Protein AF-A0A381RJI5-F1 (afdb_monomer_lite)

Secondary structure (DSSP, 8-state):
-HHHHHHH--EEEEEEETTEEEEEEEEEEEEEEETTEEEEEEEEEEEETTEEEEEEEEEEEEEEEETTTTEEEEEESS-EEEEEETTEEEEEEE-HHHH---EEEE-PPPS-SEEEEE-SSSEEEEEEEE-PPEEEEETTEEEEE--EEE-

Organism: NCBI:txid408172

pLDDT: mean 86.91, std 8.22, range [63.62, 98.0]

Sequence (151 aa):
MNDYLTLVGDFKDVSEYDDLQIIWMLENPRVKFENGEALFLVHANFTHGQLNIRKDIKLKIDIQFNSRKNTVQLIITDPVIKMERNGEILEELDISDIYQSDFVFSGPMLINDSFTIKTAEGKEKFDVTTQDPIITIESGVIEIAIDLLYE

Foldseek 3Di:
DQVVCVVLAKDWDWDADPNWIKIWIWHDWGWWFADFWIWTWIWIWIDTHPDIDIDIDIFTWDWDADQVQQKIFIAGPPQKDFDDDPRDTPDIDRCCVRPVDRRIDHHDDDPDQWDWDQDPVGIDIWGKDWDDWDWTTHGPDIDTHIDIDTD

Structure (mmCIF, N/CA/C/O backbone):
data_AF-A0A381RJI5-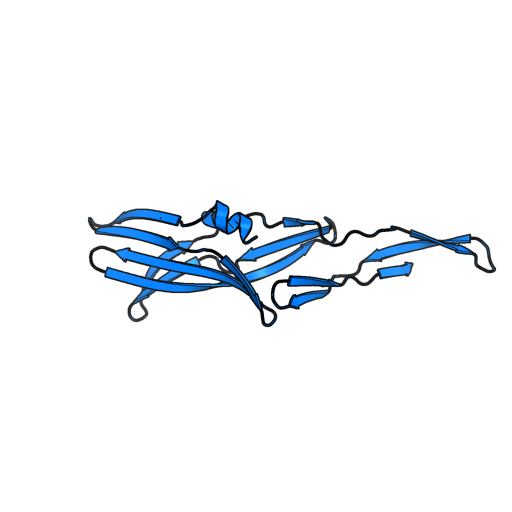F1
#
_entry.id   AF-A0A381RJI5-F1
#
loop_
_atom_site.group_PDB
_atom_site.id
_atom_site.type_symbol
_atom_site.label_atom_id
_atom_site.label_alt_id
_atom_site.label_comp_id
_atom_site.label_asym_id
_atom_site.label_entity_id
_atom_site.label_seq_id
_atom_site.pdbx_PDB_ins_code
_atom_site.Cartn_x
_atom_site.Cartn_y
_atom_site.Cartn_z
_atom_site.occupancy
_atom_site.B_iso_or_equiv
_atom_site.auth_seq_id
_atom_site.auth_comp_id
_atom_site.auth_asym_id
_atom_site.auth_atom_id
_atom_site.pdbx_PDB_model_num
ATOM 1 N N . MET A 1 1 ? -3.714 8.796 3.926 1.00 76.94 1 MET A N 1
ATOM 2 C CA . MET A 1 1 ? -2.720 8.067 3.101 1.00 76.94 1 MET A CA 1
ATOM 3 C C . MET A 1 1 ? -2.529 8.724 1.738 1.00 76.94 1 MET A C 1
ATOM 5 O O . MET A 1 1 ? -1.414 9.133 1.459 1.00 76.94 1 MET A O 1
ATOM 9 N N . ASN A 1 2 ? -3.579 8.905 0.924 1.00 83.31 2 ASN A N 1
ATOM 10 C CA . ASN A 1 2 ? -3.446 9.594 -0.373 1.00 83.31 2 ASN A CA 1
ATOM 11 C C . ASN A 1 2 ? -2.910 11.029 -0.264 1.00 83.31 2 ASN A C 1
ATOM 13 O O . ASN A 1 2 ? -2.097 11.419 -1.092 1.00 83.31 2 ASN A O 1
ATOM 17 N N . ASP A 1 3 ? -3.258 11.772 0.789 1.00 83.81 3 ASP A N 1
ATOM 18 C CA . ASP A 1 3 ? -2.676 13.104 1.021 1.00 83.81 3 ASP A CA 1
ATOM 19 C C . ASP A 1 3 ? -1.160 13.047 1.261 1.00 83.81 3 ASP A C 1
ATOM 21 O O . ASP A 1 3 ? -0.416 13.880 0.755 1.00 83.81 3 ASP A O 1
ATOM 25 N N . TYR A 1 4 ? -0.687 12.024 1.983 1.00 83.19 4 TYR A N 1
ATOM 26 C CA . TYR A 1 4 ? 0.744 11.790 2.177 1.00 83.19 4 TYR A CA 1
ATOM 27 C C . TYR A 1 4 ? 1.426 11.409 0.859 1.00 83.19 4 TYR A C 1
ATOM 29 O O . TYR A 1 4 ? 2.459 11.975 0.530 1.00 83.19 4 TYR A O 1
ATOM 37 N N . LEU A 1 5 ? 0.838 10.504 0.071 1.00 85.75 5 LEU A N 1
ATOM 38 C CA . LEU A 1 5 ? 1.399 10.130 -1.233 1.00 85.75 5 LEU A CA 1
ATOM 39 C C . LEU A 1 5 ? 1.400 11.301 -2.221 1.00 85.75 5 LEU A C 1
ATOM 41 O O . LEU A 1 5 ? 2.326 11.419 -3.011 1.00 85.75 5 LEU A O 1
ATOM 45 N N . THR A 1 6 ? 0.422 12.203 -2.131 1.00 88.50 6 THR A N 1
ATOM 46 C CA . THR A 1 6 ? 0.404 13.457 -2.900 1.00 88.50 6 THR A CA 1
ATOM 47 C C . THR A 1 6 ? 1.535 14.395 -2.469 1.00 88.50 6 THR A C 1
ATOM 49 O O . THR A 1 6 ? 2.083 15.109 -3.303 1.00 88.50 6 THR A O 1
ATOM 52 N N . LEU A 1 7 ? 1.896 14.395 -1.180 1.00 86.75 7 LEU A N 1
ATOM 53 C CA . LEU A 1 7 ? 3.011 15.182 -0.646 1.00 86.75 7 LEU A CA 1
ATOM 54 C C . LEU A 1 7 ? 4.377 14.609 -1.045 1.00 86.75 7 LEU A C 1
ATOM 56 O O . LEU A 1 7 ? 5.253 15.382 -1.423 1.00 86.75 7 LEU A O 1
ATOM 60 N N . VAL A 1 8 ? 4.563 13.287 -0.946 1.00 88.31 8 VAL A N 1
ATOM 61 C CA . VAL A 1 8 ? 5.783 12.611 -1.427 1.00 88.31 8 VAL A CA 1
ATOM 62 C C . VAL A 1 8 ? 5.907 12.787 -2.938 1.00 88.31 8 VAL A C 1
ATOM 64 O O . VAL A 1 8 ? 6.968 13.152 -3.433 1.00 88.31 8 VAL A O 1
ATOM 67 N N . GLY A 1 9 ? 4.795 12.594 -3.646 1.00 91.44 9 GLY A N 1
ATOM 68 C CA . GLY A 1 9 ? 4.674 12.834 -5.072 1.00 91.44 9 GLY A CA 1
ATOM 69 C C . GLY A 1 9 ? 5.478 11.858 -5.924 1.00 91.44 9 GLY A C 1
ATOM 70 O O . GLY A 1 9 ? 5.793 10.729 -5.532 1.00 91.44 9 GLY A O 1
ATOM 71 N N . ASP A 1 10 ? 5.765 12.312 -7.137 1.00 96.00 10 ASP A N 1
ATOM 72 C CA . ASP A 1 10 ? 6.502 11.540 -8.123 1.00 96.00 10 ASP A CA 1
ATOM 73 C C . ASP A 1 10 ? 7.965 11.367 -7.698 1.00 96.00 10 ASP A C 1
ATOM 75 O O . ASP A 1 10 ? 8.597 12.279 -7.160 1.00 96.00 10 ASP A O 1
ATOM 79 N N . PHE A 1 11 ? 8.519 10.195 -7.988 1.00 96.19 11 PHE A N 1
ATOM 80 C CA . PHE A 1 11 ? 9.913 9.872 -7.717 1.00 96.19 11 PHE A CA 1
ATOM 81 C C . PHE A 1 11 ? 10.692 9.764 -9.023 1.00 96.19 11 PHE A C 1
ATOM 83 O O . PHE A 1 11 ? 10.213 9.194 -10.005 1.00 96.19 11 PHE A O 1
ATOM 90 N N . LYS A 1 12 ? 11.919 10.286 -9.025 1.00 96.12 12 LYS A N 1
ATOM 91 C CA . LYS A 1 12 ? 12.854 10.124 -10.132 1.00 96.12 12 LYS A CA 1
ATOM 92 C C . LYS A 1 12 ? 14.240 9.815 -9.599 1.00 96.12 12 LYS A C 1
ATOM 94 O O . LYS A 1 12 ? 14.776 10.593 -8.814 1.00 96.12 12 LYS A O 1
ATOM 99 N N . ASP A 1 13 ? 14.825 8.750 -10.122 1.00 94.81 13 ASP A N 1
ATOM 100 C CA . ASP A 1 13 ? 16.224 8.410 -9.908 1.00 94.81 13 ASP A CA 1
ATOM 101 C C . ASP A 1 13 ? 16.944 8.277 -11.247 1.00 94.81 13 ASP A C 1
ATOM 103 O O . ASP A 1 13 ? 16.364 7.843 -12.249 1.00 94.81 13 ASP A O 1
ATOM 107 N N . VAL A 1 14 ? 18.194 8.724 -11.273 1.00 93.62 14 VAL A N 1
ATOM 108 C CA . VAL A 1 14 ? 19.046 8.704 -12.459 1.00 93.62 14 VAL A CA 1
ATOM 109 C C . VAL A 1 14 ? 20.405 8.181 -12.040 1.00 93.62 14 VAL A C 1
ATOM 111 O O . VAL A 1 14 ? 21.108 8.816 -11.255 1.00 93.62 14 VAL A O 1
ATOM 114 N N . SER A 1 15 ? 20.788 7.056 -12.622 1.00 92.19 15 SER A N 1
ATOM 115 C CA . SER A 1 15 ? 22.082 6.423 -12.417 1.00 92.19 15 SER A CA 1
ATOM 116 C C . SER A 1 15 ? 22.734 6.098 -13.760 1.00 92.19 15 SER A C 1
ATOM 118 O O . SER A 1 15 ? 22.125 6.223 -14.827 1.00 92.19 15 SER A O 1
ATOM 120 N N . GLU A 1 16 ? 24.011 5.737 -13.723 1.00 88.44 16 GLU A N 1
ATOM 121 C CA . GLU A 1 16 ? 24.779 5.342 -14.901 1.00 88.44 16 GLU A CA 1
ATOM 122 C C . GLU A 1 16 ? 25.431 3.986 -14.634 1.00 88.44 16 GLU A C 1
ATOM 124 O O . GLU A 1 16 ? 26.051 3.780 -13.588 1.00 88.44 16 GLU A O 1
ATOM 129 N N . TYR A 1 17 ? 25.284 3.063 -15.581 1.00 83.12 17 TYR A N 1
ATOM 130 C CA . TYR A 1 17 ? 25.898 1.742 -15.547 1.00 83.12 17 TYR A CA 1
ATOM 131 C C . TYR A 1 17 ? 26.389 1.378 -16.948 1.00 83.12 17 TYR A C 1
ATOM 133 O O . TYR A 1 17 ? 25.632 1.486 -17.908 1.00 83.12 17 TYR A O 1
ATOM 141 N N . ASP A 1 18 ? 27.651 0.959 -17.064 1.00 82.56 18 ASP A N 1
ATOM 142 C CA . ASP A 1 18 ? 28.283 0.574 -18.340 1.00 82.56 18 ASP A CA 1
ATOM 143 C C . ASP A 1 18 ? 28.107 1.632 -19.455 1.00 82.56 18 ASP A C 1
ATOM 145 O O . ASP A 1 18 ? 27.683 1.335 -20.570 1.00 82.56 18 ASP A O 1
ATOM 149 N N . ASP A 1 19 ? 28.359 2.905 -19.116 1.00 85.12 19 ASP A N 1
ATOM 150 C CA . ASP A 1 19 ? 28.163 4.090 -19.973 1.00 85.12 19 ASP A CA 1
ATOM 151 C C . ASP A 1 19 ? 26.718 4.301 -20.488 1.00 85.12 19 ASP A C 1
ATOM 153 O O . ASP A 1 19 ? 26.463 5.148 -21.351 1.00 85.12 19 ASP A O 1
ATOM 157 N N . LEU A 1 20 ? 25.745 3.567 -19.942 1.00 87.94 20 LEU A N 1
ATOM 158 C CA . LEU A 1 20 ? 24.324 3.725 -20.221 1.00 87.94 20 LEU A CA 1
ATOM 159 C C . LEU A 1 20 ? 23.618 4.393 -19.045 1.00 87.94 20 LEU A C 1
ATOM 161 O O . LEU A 1 20 ? 23.751 4.003 -17.886 1.00 87.94 20 LEU A O 1
ATOM 165 N N . GLN A 1 21 ? 22.801 5.395 -19.362 1.00 90.50 21 GLN A N 1
ATOM 166 C CA . GLN A 1 21 ? 21.938 6.025 -18.376 1.00 90.50 21 GLN A CA 1
ATOM 167 C C . GLN A 1 21 ? 20.764 5.101 -18.042 1.00 90.50 21 GLN A C 1
ATOM 169 O O . GLN A 1 21 ? 20.053 4.632 -18.941 1.00 90.50 21 GLN A O 1
ATOM 174 N N . ILE A 1 22 ? 20.553 4.892 -16.746 1.00 93.06 22 ILE A N 1
ATOM 175 C CA . ILE A 1 22 ? 19.387 4.238 -16.170 1.00 93.06 22 ILE A CA 1
ATOM 176 C C . ILE A 1 22 ? 18.528 5.319 -15.511 1.00 93.06 22 ILE A C 1
ATOM 178 O O . ILE A 1 22 ? 19.008 6.120 -14.713 1.00 93.06 22 ILE A O 1
ATOM 182 N N . ILE A 1 23 ? 17.250 5.375 -15.875 1.00 95.81 23 ILE A N 1
ATOM 183 C CA . ILE A 1 23 ? 16.290 6.326 -15.314 1.00 95.81 23 ILE A CA 1
ATOM 184 C C . ILE A 1 23 ? 15.087 5.558 -14.799 1.00 95.81 23 ILE A C 1
ATOM 186 O O . ILE A 1 23 ? 14.394 4.894 -15.576 1.00 95.81 23 ILE A O 1
ATOM 190 N N . TRP A 1 24 ? 14.793 5.746 -13.520 1.00 96.81 24 TRP A N 1
ATOM 191 C CA . TRP A 1 24 ? 13.524 5.377 -12.917 1.00 96.81 24 TRP A CA 1
ATOM 192 C C . TRP A 1 24 ? 12.648 6.612 -12.768 1.00 96.81 24 TRP A C 1
ATOM 194 O O . TRP A 1 24 ? 13.095 7.656 -12.299 1.00 96.81 24 TRP A O 1
ATOM 204 N N . MET A 1 25 ? 11.386 6.489 -13.159 1.00 97.31 25 MET A N 1
ATOM 205 C CA . MET A 1 25 ? 10.347 7.463 -12.854 1.00 97.31 25 MET A CA 1
ATOM 206 C C . MET A 1 25 ? 9.119 6.730 -12.333 1.00 97.31 25 MET A C 1
ATOM 208 O O . MET A 1 25 ? 8.598 5.844 -13.009 1.00 97.31 25 MET A O 1
ATOM 212 N N . LEU A 1 26 ? 8.658 7.111 -11.148 1.00 97.88 26 LEU A N 1
ATOM 213 C CA . LEU A 1 26 ? 7.418 6.634 -10.554 1.00 97.88 26 LEU A CA 1
ATOM 214 C C . LEU A 1 26 ? 6.453 7.813 -10.474 1.00 97.88 26 LEU A C 1
ATOM 216 O O . LEU A 1 26 ? 6.762 8.819 -9.843 1.00 97.88 26 LEU A O 1
ATOM 220 N N . GLU A 1 27 ? 5.310 7.695 -11.137 1.00 97.38 27 GLU A N 1
ATOM 221 C CA . GLU A 1 27 ? 4.356 8.787 -11.315 1.00 97.38 27 GLU A CA 1
ATOM 222 C C . GLU A 1 27 ? 2.988 8.431 -10.729 1.00 97.38 27 GLU A C 1
ATOM 224 O O . GLU A 1 27 ? 2.504 7.298 -10.855 1.00 97.38 27 GLU A O 1
ATOM 229 N N . ASN A 1 28 ? 2.328 9.433 -10.144 1.00 96.19 28 ASN A N 1
ATOM 230 C CA . ASN A 1 28 ? 0.974 9.342 -9.594 1.00 96.19 28 ASN A CA 1
ATOM 231 C C . ASN A 1 28 ? 0.793 8.183 -8.579 1.00 96.19 28 ASN A C 1
ATOM 233 O O . ASN A 1 28 ? -0.110 7.343 -8.757 1.00 96.19 28 ASN A O 1
ATOM 237 N N . PRO A 1 29 ? 1.642 8.109 -7.529 1.00 95.69 29 PRO A N 1
ATOM 238 C CA . PRO A 1 29 ? 1.486 7.127 -6.464 1.00 95.69 29 PRO A CA 1
ATOM 239 C C . PRO A 1 29 ? 0.180 7.379 -5.708 1.00 95.69 29 PRO A C 1
ATOM 241 O O . PRO A 1 29 ? -0.114 8.491 -5.269 1.00 95.69 29 PRO A O 1
ATOM 244 N N . ARG A 1 30 ? -0.629 6.335 -5.543 1.00 94.38 30 ARG A N 1
ATOM 245 C CA . ARG A 1 30 ? -1.937 6.431 -4.888 1.00 94.38 30 ARG A CA 1
ATOM 246 C C . ARG A 1 30 ? -2.364 5.107 -4.283 1.00 94.38 30 ARG A C 1
ATOM 248 O O . ARG A 1 30 ? -1.895 4.042 -4.667 1.00 94.38 30 ARG A O 1
ATOM 255 N N . VAL A 1 31 ? -3.326 5.179 -3.378 1.00 91.69 31 VAL A N 1
ATOM 256 C CA . VAL A 1 31 ? -3.944 4.034 -2.718 1.00 91.69 31 VAL A CA 1
ATOM 257 C C . VAL A 1 31 ? -5.411 3.940 -3.080 1.00 91.69 31 VAL A C 1
ATOM 259 O O . VAL A 1 31 ? -6.127 4.947 -3.124 1.00 91.69 31 VAL A O 1
ATOM 262 N N . LYS A 1 32 ? -5.858 2.706 -3.308 1.00 92.25 32 LYS A N 1
ATOM 263 C CA . LYS A 1 32 ? -7.258 2.362 -3.530 1.00 92.25 32 LYS A CA 1
ATOM 264 C C . LYS A 1 32 ? -7.687 1.261 -2.561 1.00 92.25 32 LYS A C 1
ATOM 266 O O . LYS A 1 32 ? -6.988 0.264 -2.419 1.00 92.25 32 LYS A O 1
ATOM 271 N N . PHE A 1 33 ? -8.850 1.446 -1.948 1.00 88.81 33 PHE A N 1
ATOM 272 C CA . PHE A 1 33 ? -9.542 0.440 -1.143 1.00 88.81 33 PHE A CA 1
ATOM 273 C C . PHE A 1 33 ? -10.772 -0.004 -1.926 1.00 88.81 33 PHE A C 1
ATOM 275 O O . PHE A 1 33 ? -11.666 0.810 -2.164 1.00 88.81 33 PHE A O 1
ATOM 282 N N . GLU A 1 34 ? -10.783 -1.235 -2.426 1.00 85.62 34 GLU A N 1
ATOM 283 C CA . GLU A 1 34 ? -11.886 -1.743 -3.243 1.00 85.62 34 GLU A CA 1
ATOM 284 C C . GLU A 1 34 ? -11.883 -3.273 -3.256 1.00 85.62 34 GLU A C 1
ATOM 286 O O . GLU A 1 34 ? -10.825 -3.897 -3.250 1.00 85.62 34 GLU A O 1
ATOM 291 N N . ASN A 1 35 ? -13.070 -3.881 -3.331 1.00 84.31 35 ASN A N 1
ATOM 292 C CA . ASN A 1 35 ? -13.245 -5.332 -3.466 1.00 84.31 35 ASN A CA 1
ATOM 293 C C . ASN A 1 35 ? -12.558 -6.155 -2.358 1.00 84.31 35 ASN A C 1
ATOM 295 O O . ASN A 1 35 ? -12.035 -7.233 -2.633 1.00 84.31 35 ASN A O 1
ATOM 299 N N . GLY A 1 36 ? -12.534 -5.655 -1.118 1.00 85.56 36 GLY A N 1
ATOM 300 C CA . GLY A 1 36 ? -11.869 -6.346 -0.011 1.00 85.56 36 GLY A CA 1
ATOM 301 C C . GLY A 1 36 ? -10.339 -6.257 -0.032 1.00 85.56 36 GLY A C 1
ATOM 302 O O . GLY A 1 36 ? -9.697 -6.936 0.762 1.00 85.56 36 GLY A O 1
ATOM 303 N N . GLU A 1 37 ? -9.744 -5.443 -0.912 1.00 89.31 37 GLU A N 1
ATOM 304 C CA . GLU A 1 37 ? -8.294 -5.252 -1.006 1.00 89.31 37 GLU A CA 1
ATOM 305 C C . GLU A 1 37 ? -7.901 -3.783 -0.787 1.00 89.31 37 GLU A C 1
ATOM 307 O O . GLU A 1 37 ? -8.551 -2.858 -1.286 1.00 89.31 37 GLU A O 1
ATOM 312 N N . ALA A 1 38 ? -6.784 -3.570 -0.090 1.00 91.50 38 ALA A N 1
ATOM 313 C CA . ALA A 1 38 ? -6.060 -2.305 -0.076 1.00 91.50 38 ALA A CA 1
ATOM 314 C C . ALA A 1 38 ? -4.887 -2.411 -1.052 1.00 91.50 38 ALA A C 1
ATOM 316 O O . ALA A 1 38 ? -4.123 -3.376 -1.014 1.00 91.50 38 ALA A O 1
ATOM 317 N N . LEU A 1 39 ? -4.764 -1.443 -1.957 1.00 94.12 39 LEU A N 1
ATOM 318 C CA . LEU A 1 39 ? -3.843 -1.513 -3.085 1.00 94.12 39 LEU A CA 1
ATOM 319 C C . LEU A 1 39 ? -3.039 -0.229 -3.213 1.00 94.12 39 LEU A C 1
ATOM 321 O O . LEU A 1 39 ? -3.621 0.854 -3.285 1.00 94.12 39 LEU A O 1
ATOM 325 N N . PHE A 1 40 ? -1.722 -0.364 -3.322 1.00 94.75 40 PHE A N 1
ATOM 326 C CA . PHE A 1 40 ? -0.832 0.696 -3.773 1.00 94.75 40 PHE A CA 1
ATOM 327 C C . PHE A 1 40 ? -0.714 0.645 -5.298 1.00 94.75 40 PHE A C 1
ATOM 329 O O . PHE A 1 40 ? -0.517 -0.423 -5.882 1.00 94.75 40 PHE A O 1
ATOM 336 N N . LEU A 1 41 ? -0.857 1.799 -5.943 1.00 96.38 41 LEU A N 1
ATOM 337 C CA . LEU A 1 41 ? -0.859 1.962 -7.390 1.00 96.38 41 LEU A CA 1
ATOM 338 C C . LEU A 1 41 ? 0.134 3.053 -7.784 1.00 96.38 41 LEU A C 1
ATOM 340 O O . LEU A 1 41 ? 0.082 4.150 -7.232 1.00 96.38 41 LEU A O 1
ATOM 344 N N . VAL A 1 42 ? 0.981 2.783 -8.775 1.00 97.38 42 VAL A N 1
ATOM 345 C CA . VAL A 1 42 ? 1.920 3.770 -9.326 1.00 97.38 42 VAL A CA 1
ATOM 346 C C . VAL A 1 42 ? 2.227 3.458 -10.790 1.00 97.38 42 VAL A C 1
ATOM 348 O O . VAL A 1 42 ? 2.204 2.294 -11.196 1.00 97.38 42 VAL A O 1
ATOM 351 N N . HIS A 1 43 ? 2.494 4.480 -11.599 1.00 98.00 43 HIS A N 1
ATOM 352 C CA . HIS A 1 43 ? 2.965 4.302 -12.972 1.00 98.00 43 HIS A CA 1
ATOM 353 C C . HIS A 1 43 ? 4.489 4.302 -12.970 1.00 98.00 43 HIS A C 1
ATOM 355 O O . HIS A 1 43 ? 5.102 5.289 -12.580 1.00 98.00 43 HIS A O 1
ATOM 361 N N . ALA A 1 44 ? 5.106 3.201 -13.385 1.00 97.50 44 ALA A N 1
ATOM 362 C CA . ALA A 1 44 ? 6.554 3.077 -13.424 1.00 97.50 44 ALA A CA 1
ATOM 363 C C . ALA A 1 44 ? 7.056 3.177 -14.867 1.00 97.50 44 ALA A C 1
ATOM 365 O O . ALA A 1 44 ? 6.663 2.385 -15.728 1.00 97.50 44 ALA A O 1
ATOM 366 N N . ASN A 1 45 ? 7.955 4.123 -15.120 1.00 96.94 45 ASN A N 1
ATOM 367 C CA . ASN A 1 45 ? 8.713 4.226 -16.357 1.00 96.94 45 ASN A CA 1
ATOM 368 C C . ASN A 1 45 ? 10.184 3.940 -16.066 1.00 96.94 45 ASN A C 1
ATOM 370 O O . ASN A 1 45 ? 10.796 4.565 -15.201 1.00 96.94 45 ASN A O 1
ATOM 374 N N . PHE A 1 46 ? 10.754 3.023 -16.832 1.00 96.19 46 PHE A N 1
ATOM 375 C CA . PHE A 1 46 ? 12.149 2.633 -16.751 1.00 96.19 46 PHE A CA 1
ATOM 376 C C . PHE A 1 46 ? 12.820 2.879 -18.094 1.00 96.19 46 PHE A C 1
ATOM 378 O O . PHE A 1 46 ? 12.326 2.432 -19.132 1.00 96.19 46 PHE A O 1
ATOM 385 N N . THR A 1 47 ? 13.934 3.603 -18.082 1.00 94.94 47 THR A N 1
ATOM 386 C CA . THR A 1 47 ? 14.776 3.814 -19.262 1.00 94.94 47 THR A CA 1
ATOM 387 C C . THR A 1 47 ? 16.159 3.248 -18.998 1.00 94.94 47 THR A C 1
ATOM 389 O O . THR A 1 47 ? 16.736 3.545 -17.963 1.00 94.94 47 THR A O 1
ATOM 392 N N . HIS A 1 48 ? 16.694 2.473 -19.937 1.00 91.94 48 HIS A N 1
ATOM 393 C CA . HIS A 1 48 ? 18.067 1.973 -19.904 1.00 91.94 48 HIS A CA 1
ATOM 394 C C . HIS A 1 48 ? 18.670 2.110 -21.307 1.00 91.94 48 HIS A C 1
ATOM 396 O O . HIS A 1 48 ? 18.328 1.365 -22.230 1.00 91.94 48 HIS A O 1
ATOM 402 N N . GLY A 1 49 ? 19.508 3.129 -21.509 1.00 88.62 49 GLY A N 1
ATOM 403 C CA . GLY A 1 49 ? 19.986 3.496 -22.844 1.00 88.62 49 GLY A CA 1
ATOM 404 C C . GLY A 1 49 ? 18.827 3.840 -23.793 1.00 88.62 49 GLY A C 1
ATOM 405 O O . GLY A 1 49 ? 18.101 4.805 -23.577 1.00 88.62 49 GLY A O 1
ATOM 406 N N . GLN A 1 50 ? 18.639 3.048 -24.856 1.00 88.56 50 GLN A N 1
ATOM 407 C CA . GLN A 1 50 ? 17.524 3.216 -25.810 1.00 88.56 50 GLN A CA 1
ATOM 408 C C . GLN A 1 50 ? 16.253 2.444 -25.419 1.00 88.56 50 GLN A C 1
ATOM 410 O O . GLN A 1 50 ? 15.212 2.590 -26.063 1.00 88.56 50 GLN A O 1
ATOM 415 N N . LEU A 1 51 ? 16.327 1.589 -24.398 1.00 91.25 51 LEU A N 1
ATOM 416 C CA . LEU A 1 51 ? 15.184 0.829 -23.917 1.00 91.25 51 LEU A CA 1
ATOM 417 C C . LEU A 1 51 ? 14.289 1.719 -23.059 1.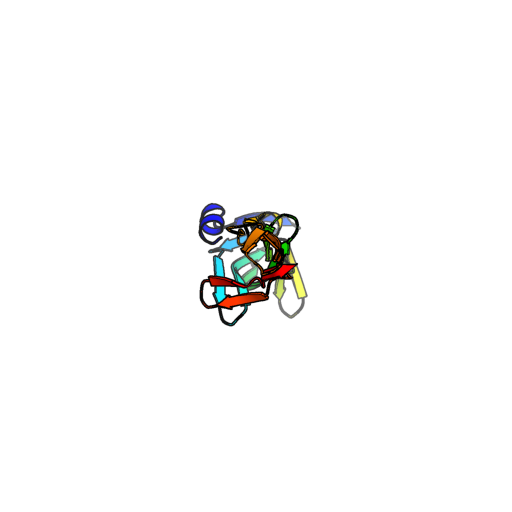00 91.25 51 LEU A C 1
ATOM 419 O O . LEU A 1 51 ? 14.778 2.355 -22.135 1.00 91.25 51 LEU A O 1
ATOM 423 N N . ASN A 1 52 ? 12.982 1.705 -23.319 1.00 94.06 52 ASN A N 1
ATOM 424 C CA . ASN A 1 52 ? 11.973 2.308 -22.453 1.00 94.06 52 ASN A CA 1
ATOM 425 C C . ASN A 1 52 ? 10.869 1.284 -22.167 1.00 94.06 52 ASN A C 1
ATOM 427 O O . ASN A 1 52 ? 10.313 0.695 -23.098 1.00 94.06 52 ASN A O 1
ATOM 431 N N . ILE A 1 53 ? 10.572 1.064 -20.890 1.00 94.75 53 ILE A N 1
ATOM 432 C CA . ILE A 1 53 ? 9.509 0.181 -20.411 1.00 94.75 53 ILE A CA 1
ATOM 433 C C . ILE A 1 53 ? 8.574 1.012 -19.543 1.00 94.75 53 ILE A C 1
ATOM 435 O O . ILE A 1 53 ? 9.023 1.757 -18.676 1.00 94.75 53 ILE A O 1
ATOM 439 N N . ARG A 1 54 ? 7.269 0.866 -19.771 1.00 96.19 54 ARG A N 1
ATOM 440 C CA . ARG A 1 54 ? 6.224 1.496 -18.961 1.00 96.19 54 ARG A CA 1
ATOM 441 C C . ARG A 1 54 ? 5.320 0.417 -18.400 1.00 96.19 54 ARG A C 1
ATOM 443 O O . ARG A 1 54 ? 4.893 -0.462 -19.151 1.00 96.19 54 ARG A O 1
ATOM 450 N N . LYS A 1 55 ? 5.042 0.474 -17.103 1.00 95.75 55 LYS A N 1
ATOM 451 C CA . LYS A 1 55 ? 4.251 -0.538 -16.402 1.00 95.75 55 LYS A CA 1
ATOM 452 C C . LYS A 1 55 ? 3.374 0.121 -15.346 1.00 95.75 55 LYS A C 1
ATOM 454 O O . LYS A 1 55 ? 3.851 0.914 -14.539 1.00 95.75 55 LYS A O 1
ATOM 459 N N . ASP A 1 56 ? 2.103 -0.257 -15.332 1.00 97.25 56 ASP A N 1
ATOM 460 C CA . ASP A 1 56 ? 1.212 0.053 -14.220 1.00 97.25 56 ASP A CA 1
ATOM 461 C C . ASP A 1 56 ? 1.474 -0.957 -13.107 1.00 97.25 56 ASP A C 1
ATOM 463 O O . ASP A 1 56 ? 1.316 -2.167 -13.291 1.00 97.25 56 ASP A O 1
ATOM 467 N N . ILE A 1 57 ? 1.906 -0.460 -11.954 1.00 96.69 57 ILE A N 1
ATOM 468 C CA . ILE A 1 57 ? 2.239 -1.282 -10.800 1.00 96.69 57 ILE A CA 1
ATOM 469 C C . ILE A 1 57 ? 1.052 -1.300 -9.845 1.00 96.69 57 ILE A C 1
ATOM 471 O O . ILE A 1 57 ? 0.491 -0.257 -9.507 1.00 96.69 57 ILE A O 1
ATOM 475 N N . LYS A 1 58 ? 0.691 -2.507 -9.405 1.00 96.25 58 LYS A N 1
ATOM 476 C CA . LYS A 1 58 ? -0.309 -2.769 -8.370 1.00 96.25 58 LYS A CA 1
ATOM 477 C C . LYS A 1 58 ? 0.327 -3.666 -7.314 1.00 96.25 58 LYS A C 1
ATOM 479 O O . LYS A 1 58 ? 0.629 -4.820 -7.606 1.00 96.25 58 LYS A O 1
ATOM 484 N N . LEU A 1 59 ? 0.491 -3.141 -6.104 1.00 95.44 59 LEU A N 1
ATOM 485 C CA . LEU A 1 59 ? 0.986 -3.881 -4.943 1.00 95.44 59 LEU A CA 1
ATOM 486 C C . LEU A 1 59 ? -0.105 -3.962 -3.879 1.00 95.44 59 LEU A C 1
ATOM 488 O O . LEU A 1 59 ? -0.956 -3.073 -3.780 1.00 95.44 59 LEU A O 1
ATOM 492 N N . LYS A 1 60 ? -0.107 -5.048 -3.106 1.00 94.81 60 LYS A N 1
ATOM 493 C CA . LYS A 1 60 ? -1.043 -5.211 -1.991 1.00 94.81 60 LYS A CA 1
ATOM 494 C C . LYS A 1 60 ? -0.586 -4.385 -0.799 1.00 94.81 60 LYS A C 1
ATOM 496 O O . LYS A 1 60 ? 0.603 -4.141 -0.631 1.00 94.81 60 LYS A O 1
ATOM 501 N N . ILE A 1 61 ? -1.548 -3.951 0.001 1.00 92.81 61 ILE A N 1
ATOM 502 C CA . ILE A 1 61 ? -1.309 -3.349 1.303 1.00 92.81 61 ILE A CA 1
ATOM 503 C C . ILE A 1 61 ? -1.937 -4.263 2.350 1.00 92.81 61 ILE A C 1
ATOM 505 O O . ILE A 1 61 ? -3.151 -4.474 2.342 1.00 92.81 61 ILE A O 1
ATOM 509 N N . ASP A 1 62 ? -1.116 -4.762 3.261 1.00 91.56 62 ASP A N 1
ATOM 510 C CA . ASP A 1 62 ? -1.555 -5.456 4.459 1.00 91.56 62 ASP A CA 1
ATOM 511 C C . ASP A 1 62 ? -1.916 -4.450 5.552 1.00 91.56 62 ASP A C 1
ATOM 513 O O . ASP A 1 62 ? -1.228 -3.450 5.774 1.00 91.56 62 ASP A O 1
ATOM 517 N N . ILE A 1 63 ? -3.011 -4.732 6.256 1.00 88.00 63 ILE A N 1
ATOM 518 C CA . ILE A 1 63 ? -3.491 -3.929 7.379 1.00 88.00 63 ILE A CA 1
ATOM 519 C C . ILE A 1 63 ? -3.245 -4.730 8.651 1.00 88.00 63 ILE A C 1
ATOM 521 O O . ILE A 1 63 ? -3.814 -5.802 8.842 1.00 88.00 63 ILE A O 1
ATOM 525 N N . GLN A 1 64 ? -2.397 -4.206 9.526 1.00 87.56 64 GLN A N 1
ATOM 526 C CA . GLN A 1 64 ? -2.035 -4.846 10.784 1.00 87.56 64 GLN A CA 1
ATOM 527 C C . GLN A 1 64 ? -2.589 -4.047 11.958 1.00 87.56 64 GLN A C 1
ATOM 529 O O . GLN A 1 64 ? -2.424 -2.831 12.020 1.00 87.56 64 GLN A O 1
ATOM 534 N N . PHE A 1 65 ? -3.212 -4.723 12.921 1.00 84.31 65 PHE A N 1
ATOM 535 C CA . PHE A 1 65 ? -3.650 -4.101 14.167 1.00 84.31 65 PHE A CA 1
ATOM 536 C C . PHE A 1 65 ? -2.782 -4.547 15.341 1.00 84.31 65 PHE A C 1
ATOM 538 O O . PHE A 1 65 ? -2.542 -5.734 15.550 1.00 84.31 65 PHE A O 1
ATOM 545 N N . ASN A 1 66 ? -2.342 -3.583 16.144 1.00 83.62 66 ASN A N 1
ATOM 546 C CA . ASN A 1 66 ? -1.658 -3.816 17.404 1.00 83.62 66 ASN A CA 1
ATOM 547 C C . ASN A 1 66 ? -2.602 -3.480 18.560 1.00 83.62 66 ASN A C 1
ATOM 549 O O . ASN A 1 66 ? -2.757 -2.310 18.908 1.00 83.62 66 ASN A O 1
ATOM 553 N N . SER A 1 67 ? -3.182 -4.503 19.190 1.00 76.56 67 SER A N 1
ATOM 554 C CA . SER A 1 67 ? -4.123 -4.339 20.307 1.00 76.56 67 SER A CA 1
ATOM 555 C C . SER A 1 67 ? -3.499 -3.684 21.539 1.00 76.56 67 SER A C 1
ATOM 557 O O . SER A 1 67 ? -4.143 -2.884 22.209 1.00 76.56 67 SER A O 1
ATOM 559 N N . ARG A 1 68 ? -2.213 -3.939 21.815 1.00 78.62 68 ARG A N 1
ATOM 560 C CA . ARG A 1 68 ? -1.518 -3.365 22.982 1.00 78.62 68 ARG A CA 1
ATOM 561 C C . ARG A 1 68 ? -1.306 -1.861 22.864 1.00 78.62 68 ARG A C 1
ATOM 563 O O . ARG A 1 68 ? -1.371 -1.154 23.862 1.00 78.62 68 ARG A O 1
ATOM 570 N N . LYS A 1 69 ? -0.978 -1.390 21.660 1.00 84.00 69 LYS A N 1
ATOM 571 C CA . LYS A 1 69 ? -0.769 0.037 21.375 1.00 84.00 69 LYS A CA 1
ATOM 572 C C . LYS A 1 69 ? -2.037 0.726 20.873 1.00 84.00 69 LYS A C 1
ATOM 574 O O . LYS A 1 69 ? -2.041 1.947 20.770 1.00 84.00 69 LYS A O 1
ATOM 579 N N . ASN A 1 70 ? -3.074 -0.050 20.563 1.00 80.88 70 ASN A N 1
ATOM 580 C CA . ASN A 1 70 ? -4.261 0.377 19.839 1.00 80.88 70 ASN A CA 1
ATOM 581 C C . ASN A 1 70 ? -3.902 1.164 18.569 1.00 80.88 70 ASN A C 1
ATOM 583 O O . ASN A 1 70 ? -4.286 2.322 18.398 1.00 80.88 70 ASN A O 1
ATOM 587 N N . THR A 1 71 ? -3.096 0.552 17.700 1.00 86.38 71 THR A N 1
ATOM 588 C CA . THR A 1 71 ? -2.650 1.176 16.447 1.00 86.38 71 THR A CA 1
ATOM 589 C C . THR A 1 71 ? -2.913 0.285 15.248 1.00 86.38 71 THR A C 1
ATOM 591 O O . THR A 1 71 ? -2.695 -0.922 15.313 1.00 86.38 71 THR A O 1
ATOM 594 N N . VAL A 1 72 ? -3.302 0.899 14.139 1.00 86.12 72 VAL A N 1
ATOM 595 C CA . VAL A 1 72 ? -3.468 0.272 12.827 1.00 86.12 72 VAL A CA 1
ATOM 596 C C . VAL A 1 72 ? -2.296 0.688 11.955 1.00 86.12 72 VAL A C 1
ATOM 598 O O . VAL A 1 72 ? -2.035 1.881 11.832 1.00 86.12 72 VAL A O 1
ATOM 601 N N . GLN A 1 73 ? -1.602 -0.267 11.349 1.00 89.50 73 GLN A N 1
ATOM 602 C CA . GLN A 1 73 ? -0.491 -0.026 10.439 1.00 89.50 73 GLN A CA 1
ATOM 603 C C . GLN A 1 73 ? -0.826 -0.541 9.040 1.00 89.50 73 GLN A C 1
ATOM 605 O O . GLN A 1 73 ? -1.328 -1.653 8.896 1.00 89.50 73 GLN A O 1
ATOM 610 N N . LEU A 1 74 ? -0.545 0.263 8.014 1.00 89.81 74 LEU A N 1
ATOM 611 C CA . LEU A 1 74 ? -0.686 -0.127 6.609 1.00 89.81 74 LEU A CA 1
ATOM 612 C C . LEU A 1 74 ? 0.699 -0.393 6.013 1.00 89.81 74 LEU A C 1
ATOM 614 O O . LEU A 1 74 ? 1.572 0.476 6.061 1.00 89.81 74 LEU A O 1
ATOM 618 N N . ILE A 1 75 ? 0.893 -1.579 5.437 1.00 92.12 75 ILE A N 1
ATOM 619 C CA . ILE A 1 75 ? 2.186 -2.040 4.921 1.00 92.12 75 ILE A CA 1
ATOM 620 C C . ILE A 1 75 ? 2.041 -2.499 3.476 1.00 92.12 75 ILE A C 1
ATOM 622 O O . ILE A 1 75 ? 1.265 -3.403 3.210 1.00 92.12 75 ILE A O 1
ATOM 626 N N . ILE A 1 76 ? 2.780 -1.902 2.542 1.00 93.56 76 ILE A N 1
ATOM 627 C CA . ILE A 1 76 ? 2.882 -2.389 1.164 1.00 93.56 76 ILE A CA 1
ATOM 628 C C . ILE A 1 76 ? 3.648 -3.715 1.198 1.00 93.56 76 ILE A C 1
ATOM 630 O O . ILE A 1 76 ? 4.805 -3.771 1.615 1.00 93.56 76 ILE A O 1
ATOM 634 N N . THR A 1 77 ? 2.993 -4.788 0.775 1.00 93.81 77 THR A N 1
ATOM 635 C CA . THR A 1 77 ? 3.569 -6.133 0.726 1.00 93.81 77 THR A CA 1
ATOM 636 C C . THR A 1 77 ? 4.507 -6.245 -0.472 1.00 93.81 77 THR A C 1
ATOM 638 O O . THR A 1 77 ? 4.142 -5.824 -1.572 1.00 93.81 77 THR A O 1
ATOM 641 N N . ASP A 1 78 ? 5.690 -6.831 -0.261 1.00 94.56 78 ASP A N 1
ATOM 642 C CA . ASP A 1 78 ? 6.744 -7.009 -1.270 1.00 94.56 78 ASP A CA 1
ATOM 643 C C . ASP A 1 78 ? 6.974 -5.735 -2.111 1.00 94.56 78 ASP A C 1
ATOM 645 O O . ASP A 1 78 ? 6.669 -5.720 -3.308 1.00 94.56 78 ASP A O 1
ATOM 649 N N . PRO A 1 79 ? 7.488 -4.644 -1.504 1.00 95.12 79 PRO A N 1
ATOM 650 C CA . PRO A 1 79 ? 7.575 -3.318 -2.118 1.00 95.12 79 PRO A CA 1
ATOM 651 C C . PRO A 1 79 ? 8.690 -3.217 -3.176 1.00 95.12 79 PRO A C 1
ATOM 653 O O . PRO A 1 79 ? 9.404 -2.226 -3.241 1.00 95.12 79 PRO A O 1
ATOM 656 N N . VAL A 1 80 ? 8.853 -4.232 -4.026 1.00 96.62 80 VAL A N 1
ATOM 657 C CA . VAL A 1 80 ? 9.881 -4.301 -5.067 1.00 96.62 80 VAL A CA 1
ATOM 658 C C . VAL A 1 80 ? 9.226 -4.282 -6.444 1.00 96.62 80 VAL A C 1
ATOM 660 O O . VAL A 1 80 ? 8.461 -5.176 -6.815 1.00 96.62 80 VAL A O 1
ATOM 663 N N . ILE A 1 81 ? 9.558 -3.270 -7.240 1.00 96.00 81 ILE A N 1
ATOM 664 C CA . ILE A 1 81 ? 9.136 -3.152 -8.635 1.00 96.00 81 ILE A CA 1
ATOM 665 C C . ILE A 1 81 ? 10.184 -3.809 -9.521 1.00 96.00 81 ILE A C 1
ATOM 667 O O . ILE A 1 81 ? 11.336 -3.391 -9.541 1.00 96.00 81 ILE A O 1
ATOM 671 N N . LYS A 1 82 ? 9.765 -4.800 -10.310 1.00 95.25 82 LYS A N 1
ATOM 672 C CA . LYS A 1 82 ? 10.633 -5.493 -11.268 1.00 95.25 82 LYS A CA 1
ATOM 673 C C . LYS A 1 82 ? 10.324 -5.054 -12.691 1.00 95.25 82 LYS A C 1
ATOM 675 O O . LYS A 1 82 ? 9.173 -5.155 -13.143 1.00 95.25 82 LYS A O 1
ATOM 680 N N . MET A 1 83 ? 11.355 -4.598 -13.394 1.00 93.88 83 MET A N 1
ATOM 681 C CA . MET A 1 83 ? 11.295 -4.306 -14.822 1.00 93.88 83 MET A CA 1
ATOM 682 C C . MET A 1 83 ? 11.857 -5.487 -15.588 1.00 93.88 83 MET A C 1
ATOM 684 O O . MET A 1 83 ? 13.000 -5.884 -15.395 1.00 93.88 83 MET A O 1
ATOM 688 N N . GLU A 1 84 ? 11.033 -6.060 -16.455 1.00 92.44 84 GLU A N 1
ATOM 689 C CA . GLU A 1 84 ? 11.343 -7.301 -17.150 1.00 92.44 84 GLU A CA 1
ATOM 690 C C . GLU A 1 84 ? 11.058 -7.172 -18.644 1.00 92.44 84 GLU A C 1
ATOM 692 O O . GLU A 1 84 ? 10.135 -6.468 -19.069 1.00 92.44 84 GLU A O 1
ATOM 697 N N . ARG A 1 85 ? 11.839 -7.876 -19.461 1.00 88.88 85 ARG A N 1
ATOM 698 C CA . ARG A 1 85 ? 11.603 -7.993 -20.900 1.00 88.88 85 ARG A CA 1
ATOM 699 C C . ARG A 1 85 ? 11.876 -9.421 -21.333 1.00 88.88 85 ARG A C 1
ATOM 701 O O . ARG A 1 85 ? 12.916 -9.978 -21.018 1.00 88.88 85 ARG A O 1
ATOM 708 N N . ASN A 1 86 ? 10.940 -10.015 -22.071 1.00 89.62 86 ASN A N 1
ATOM 709 C CA . ASN A 1 86 ? 11.047 -11.396 -22.561 1.00 89.62 86 ASN A CA 1
ATOM 710 C C . ASN A 1 86 ? 11.321 -12.446 -21.457 1.00 89.62 86 ASN A C 1
ATOM 712 O O . ASN A 1 86 ? 11.885 -13.495 -21.744 1.00 89.62 86 ASN A O 1
ATOM 716 N N . GLY A 1 87 ? 10.908 -12.177 -20.213 1.00 88.12 87 GLY A N 1
ATOM 717 C CA . GLY A 1 87 ? 11.117 -13.069 -19.066 1.00 88.12 87 GLY A CA 1
ATOM 718 C C . GLY A 1 87 ? 12.433 -12.863 -18.308 1.00 88.12 87 GLY A C 1
ATOM 719 O O . GLY A 1 87 ? 12.635 -13.520 -17.292 1.00 88.12 87 GLY A O 1
ATOM 720 N N . GLU A 1 88 ? 13.301 -11.950 -18.752 1.00 92.00 88 GLU A N 1
ATOM 721 C CA . GLU A 1 88 ? 14.506 -11.551 -18.017 1.00 92.00 88 GLU A CA 1
ATOM 722 C C . GLU A 1 88 ? 14.234 -10.287 -17.199 1.00 92.00 88 GLU A C 1
ATOM 724 O O . GLU A 1 88 ? 13.687 -9.311 -17.721 1.00 92.00 88 GLU A O 1
ATOM 729 N N . ILE A 1 89 ? 14.620 -10.308 -15.920 1.00 92.94 89 ILE A N 1
ATOM 730 C CA . ILE A 1 89 ? 14.598 -9.129 -15.048 1.00 92.94 89 ILE A CA 1
ATOM 731 C C . ILE A 1 89 ? 15.803 -8.269 -15.414 1.00 92.94 89 ILE A C 1
ATOM 733 O O . ILE A 1 89 ? 16.937 -8.740 -15.396 1.00 92.94 89 ILE A O 1
ATOM 737 N N . LEU A 1 90 ? 15.532 -7.018 -15.764 1.00 91.19 90 LEU A N 1
ATOM 738 C CA . LEU A 1 90 ? 16.545 -6.041 -16.137 1.00 91.19 90 LEU A CA 1
ATOM 739 C C . LEU A 1 90 ? 17.028 -5.259 -14.923 1.00 91.19 90 LEU A C 1
ATOM 741 O O . LEU A 1 90 ? 18.224 -5.060 -14.788 1.00 91.19 90 LEU A O 1
ATOM 745 N N . GLU A 1 91 ? 16.096 -4.823 -14.075 1.00 92.56 91 GLU A N 1
ATOM 746 C CA . GLU A 1 91 ? 16.380 -4.032 -12.880 1.00 92.56 91 GLU A CA 1
ATOM 747 C C . GLU A 1 91 ? 15.237 -4.191 -11.865 1.00 92.56 91 GLU A C 1
ATOM 749 O O . GLU A 1 91 ? 14.079 -4.438 -12.239 1.00 92.56 91 GLU A O 1
ATOM 754 N N . GLU A 1 92 ? 15.560 -4.018 -10.585 1.00 95.19 92 GLU A N 1
ATOM 755 C CA . GLU A 1 92 ? 14.602 -4.004 -9.482 1.00 95.19 92 GLU A CA 1
ATOM 756 C C . GLU A 1 92 ? 14.725 -2.694 -8.699 1.00 95.19 92 GLU A C 1
ATOM 758 O O . GLU A 1 92 ? 15.824 -2.195 -8.478 1.00 95.19 92 GLU A O 1
ATOM 763 N N . LEU A 1 93 ? 13.594 -2.142 -8.266 1.00 95.19 93 LEU A N 1
ATOM 764 C CA . LEU A 1 93 ? 13.551 -0.957 -7.416 1.00 95.19 93 LEU A CA 1
ATOM 765 C C . LEU A 1 93 ? 12.738 -1.266 -6.163 1.00 95.19 93 LEU A C 1
ATOM 767 O O . LEU A 1 93 ? 11.532 -1.507 -6.254 1.00 95.19 93 LEU A O 1
ATOM 771 N N . ASP A 1 94 ? 13.396 -1.244 -5.007 1.00 95.31 94 ASP A N 1
ATOM 772 C CA . ASP A 1 94 ? 12.719 -1.259 -3.713 1.00 95.31 94 ASP A CA 1
ATOM 773 C C . ASP A 1 94 ? 12.142 0.135 -3.440 1.00 95.31 94 ASP A C 1
ATOM 775 O O . ASP A 1 94 ? 12.859 1.134 -3.406 1.00 95.31 94 ASP A O 1
ATOM 779 N N . ILE A 1 95 ? 10.822 0.205 -3.297 1.00 94.81 95 ILE A N 1
ATOM 780 C CA . ILE A 1 95 ? 10.092 1.448 -3.055 1.00 94.81 95 ILE A CA 1
ATOM 781 C C . ILE A 1 95 ? 9.746 1.648 -1.582 1.00 94.81 95 ILE A C 1
ATOM 783 O O . ILE A 1 95 ? 9.004 2.580 -1.259 1.00 94.81 95 ILE A O 1
ATOM 787 N N . SER A 1 96 ? 10.242 0.795 -0.684 1.00 93.06 96 SER A N 1
ATOM 788 C CA . SER A 1 96 ? 9.962 0.921 0.742 1.00 93.06 96 SER A CA 1
ATOM 789 C C . SER A 1 96 ? 10.474 2.252 1.293 1.00 93.06 96 SER A C 1
ATOM 791 O O . SER A 1 96 ? 9.696 3.044 1.816 1.00 93.06 96 SER A O 1
ATOM 793 N N . ASP A 1 97 ? 11.728 2.594 1.030 1.00 89.31 97 ASP A N 1
ATOM 794 C CA . ASP A 1 97 ? 12.312 3.863 1.481 1.00 89.31 97 ASP A CA 1
ATOM 795 C C . ASP A 1 97 ? 11.653 5.111 0.857 1.00 89.31 97 ASP A C 1
ATOM 797 O O . ASP A 1 97 ? 11.847 6.229 1.337 1.00 89.31 97 ASP A O 1
ATOM 801 N N . ILE A 1 98 ? 10.859 4.935 -0.206 1.00 91.62 98 ILE A N 1
ATOM 802 C CA . ILE A 1 98 ? 10.190 6.020 -0.936 1.00 91.62 98 ILE A CA 1
ATOM 803 C C . ILE A 1 98 ? 8.747 6.196 -0.449 1.00 91.62 98 ILE A C 1
ATOM 805 O O . ILE A 1 98 ? 8.313 7.308 -0.148 1.00 91.62 98 ILE A O 1
ATOM 809 N N . TYR A 1 99 ? 7.986 5.100 -0.394 1.00 91.94 99 TYR A N 1
ATOM 810 C CA . TYR A 1 99 ? 6.537 5.122 -0.184 1.00 91.94 99 TYR A CA 1
ATOM 811 C C . TYR A 1 99 ? 6.068 4.326 1.040 1.00 91.94 99 TYR A C 1
ATOM 813 O O . TYR A 1 99 ? 4.925 4.514 1.462 1.00 91.94 99 TYR A O 1
ATOM 821 N N . GLN A 1 100 ? 6.911 3.484 1.646 1.00 87.12 100 GLN A N 1
ATOM 822 C CA . GLN A 1 100 ? 6.596 2.724 2.862 1.00 87.12 100 GLN A CA 1
ATOM 823 C C . GLN A 1 100 ? 6.838 3.578 4.113 1.00 87.12 100 GLN A C 1
ATOM 825 O O . GLN A 1 100 ? 7.729 3.321 4.916 1.00 87.12 100 GLN A O 1
ATOM 830 N N . SER A 1 101 ? 6.020 4.613 4.293 1.00 73.88 101 SER A N 1
ATOM 831 C CA . SER A 1 101 ? 6.003 5.375 5.545 1.00 73.88 101 SER A CA 1
ATOM 832 C C . SER A 1 101 ? 5.418 4.560 6.703 1.00 73.88 101 SER A C 1
ATOM 834 O O . SER A 1 101 ? 4.685 3.588 6.489 1.00 73.88 101 SER A O 1
ATOM 836 N N . ASP A 1 102 ? 5.655 5.023 7.934 1.00 70.81 102 ASP A N 1
ATOM 837 C CA . ASP A 1 102 ? 4.941 4.600 9.141 1.00 70.81 102 ASP A CA 1
ATOM 838 C C . ASP A 1 102 ? 3.478 5.070 9.070 1.00 70.81 102 ASP A C 1
ATOM 840 O O . ASP A 1 102 ? 3.051 5.965 9.801 1.00 70.81 102 ASP A O 1
ATOM 844 N N . PHE A 1 103 ? 2.683 4.477 8.176 1.00 76.38 103 PHE A N 1
ATOM 845 C CA . PHE A 1 103 ? 1.234 4.664 8.109 1.00 76.38 103 PHE A CA 1
ATOM 846 C C . PHE A 1 103 ? 0.568 4.014 9.320 1.00 76.38 103 PHE A C 1
ATOM 848 O O . PHE A 1 103 ? -0.131 3.009 9.203 1.00 76.38 103 PHE A O 1
ATOM 855 N N . VAL A 1 104 ? 0.837 4.583 10.489 1.00 83.50 104 VAL A N 1
ATOM 856 C CA . VAL A 1 104 ? 0.374 4.150 11.794 1.00 83.50 104 VAL A CA 1
ATOM 857 C C . VAL A 1 104 ? -0.691 5.133 12.249 1.00 83.50 104 VAL A C 1
ATOM 859 O O . VAL A 1 104 ? -0.440 6.322 12.437 1.00 83.50 104 VAL A O 1
ATOM 862 N N . PHE A 1 105 ? -1.897 4.621 12.431 1.00 83.81 105 PHE A N 1
ATOM 863 C CA . PHE A 1 105 ? -3.061 5.378 12.862 1.00 83.81 105 PHE A CA 1
ATOM 864 C C . PHE A 1 105 ? -3.534 4.849 14.210 1.00 83.81 105 PHE A C 1
ATOM 866 O O . PHE A 1 105 ? -3.340 3.675 14.529 1.00 83.81 105 PHE A O 1
ATOM 873 N N . SER A 1 106 ? -4.172 5.699 15.009 1.00 81.31 106 SER A N 1
ATOM 874 C CA . SER A 1 106 ? -4.874 5.234 16.204 1.00 81.31 106 SER A CA 1
ATOM 875 C C . SER A 1 106 ? -6.031 4.322 15.800 1.00 81.31 106 SER A C 1
ATOM 877 O O . SER A 1 106 ? -6.797 4.646 14.893 1.00 81.31 106 SER A O 1
ATOM 879 N N . GLY A 1 107 ? -6.140 3.182 16.472 1.00 77.44 107 GLY A N 1
ATOM 880 C CA . GLY A 1 107 ? -7.283 2.292 16.356 1.00 77.44 107 GLY A CA 1
ATOM 881 C C . GLY A 1 107 ? -8.510 2.815 17.111 1.00 77.44 107 GLY A C 1
ATOM 882 O O . GLY A 1 107 ? -8.462 3.884 17.731 1.00 77.44 107 GLY A O 1
ATOM 883 N N . PRO A 1 108 ? -9.623 2.067 17.077 1.00 75.12 108 PRO A N 1
ATOM 884 C CA . PRO A 1 108 ? -10.843 2.428 17.790 1.00 75.12 108 PRO A CA 1
ATOM 885 C C . PRO A 1 108 ? -10.580 2.541 19.297 1.00 75.12 108 PRO A C 1
ATOM 887 O O . PRO A 1 108 ? -9.973 1.657 19.896 1.00 75.12 108 PRO A O 1
ATOM 890 N N . MET A 1 109 ? -11.012 3.635 19.925 1.00 72.06 109 MET A N 1
ATOM 891 C CA . MET A 1 109 ? -10.811 3.863 21.360 1.00 72.06 109 MET A CA 1
ATOM 892 C C . MET A 1 109 ? -12.075 3.493 22.141 1.00 72.06 109 MET A C 1
ATOM 894 O O . MET A 1 109 ? -13.178 3.893 21.761 1.00 72.06 109 MET A O 1
ATOM 898 N N . LEU A 1 110 ? -11.920 2.753 23.243 1.00 69.75 110 LEU A N 1
ATOM 899 C CA . LEU A 1 110 ? -13.019 2.503 24.175 1.00 69.75 110 LEU A CA 1
ATOM 900 C C . LEU A 1 110 ? -13.469 3.821 24.812 1.00 69.75 110 LEU A C 1
ATOM 902 O O . LEU A 1 110 ? -12.648 4.637 25.226 1.00 69.75 110 LEU A O 1
ATOM 906 N N . ILE A 1 111 ? -14.785 4.020 24.908 1.00 71.44 111 ILE A N 1
ATOM 907 C CA . ILE A 1 111 ? -15.354 5.180 25.611 1.00 71.44 111 ILE A CA 1
ATOM 908 C C . ILE A 1 111 ? -15.281 4.969 27.130 1.00 71.44 111 ILE A C 1
ATOM 910 O O . ILE A 1 111 ? -15.061 5.925 27.868 1.00 71.44 111 ILE A O 1
ATOM 914 N N . ASN A 1 112 ? -15.464 3.727 27.593 1.00 73.06 112 ASN A N 1
ATOM 915 C CA . ASN A 1 112 ? -15.401 3.354 29.003 1.00 73.06 112 ASN A CA 1
ATOM 916 C C . ASN A 1 112 ? -14.631 2.039 29.165 1.00 73.06 112 ASN A C 1
ATOM 918 O O . ASN A 1 112 ? -14.972 1.053 28.516 1.00 73.06 112 ASN A O 1
ATOM 922 N N . ASP A 1 113 ? -13.678 2.012 30.095 1.00 76.69 113 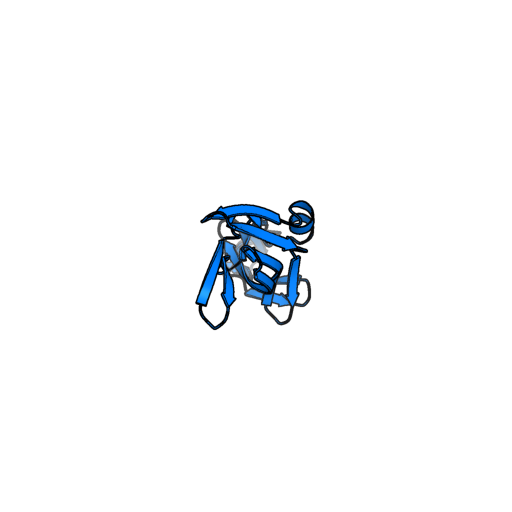ASP A N 1
ATOM 923 C CA . ASP A 1 113 ? -12.883 0.814 30.416 1.00 76.69 113 ASP A CA 1
ATOM 924 C C . ASP A 1 113 ? -13.608 -0.125 31.399 1.00 76.69 113 ASP A C 1
ATOM 926 O O . ASP A 1 113 ? -13.172 -1.239 31.665 1.00 76.69 113 ASP A O 1
ATOM 930 N N . SER A 1 114 ? -14.706 0.342 32.000 1.00 79.56 114 SER A N 1
ATOM 931 C CA . SER A 1 114 ? -15.542 -0.435 32.919 1.00 79.56 114 SER A CA 1
ATOM 932 C C . SER A 1 114 ? -16.913 0.217 33.095 1.00 79.56 114 SER A C 1
ATOM 934 O O . SER A 1 114 ? -17.092 1.408 32.826 1.00 79.56 114 SER A O 1
ATOM 936 N N . PHE A 1 115 ? -17.884 -0.538 33.601 1.00 83.19 115 PHE A N 1
ATOM 937 C CA . PHE A 1 115 ? -19.158 0.004 34.075 1.00 83.19 115 PHE A CA 1
ATOM 938 C C . PHE A 1 115 ? -19.607 -0.708 35.347 1.00 83.19 115 PHE A C 1
ATOM 940 O O . PHE A 1 115 ? -19.154 -1.799 35.681 1.00 83.19 115 PHE A O 1
ATOM 947 N N . THR A 1 116 ? -20.505 -0.069 36.094 1.00 87.06 116 THR A N 1
ATOM 948 C CA . THR A 1 116 ? -21.067 -0.639 37.321 1.00 87.06 116 THR A CA 1
ATOM 949 C C . THR A 1 116 ? -22.549 -0.924 37.142 1.00 87.06 116 THR A C 1
ATOM 951 O O . THR A 1 116 ? -23.320 -0.012 36.837 1.00 87.06 116 THR A O 1
ATOM 954 N N . ILE A 1 117 ? -22.959 -2.166 37.398 1.00 87.56 117 ILE A N 1
ATOM 955 C CA . ILE A 1 117 ? -24.367 -2.572 37.440 1.00 87.56 117 ILE A CA 1
ATOM 956 C C . ILE A 1 117 ? -24.785 -2.764 38.895 1.00 87.56 117 ILE A C 1
ATOM 958 O O . ILE A 1 117 ? -24.022 -3.222 39.744 1.00 87.56 117 ILE A O 1
ATOM 962 N N . LYS A 1 118 ? -26.025 -2.382 39.199 1.00 88.12 118 LYS A N 1
ATOM 963 C CA . LYS A 1 118 ? -26.651 -2.674 40.485 1.00 88.12 118 LYS A CA 1
ATOM 964 C C . LYS A 1 118 ? -27.363 -4.026 40.388 1.00 88.12 118 LYS A C 1
ATOM 966 O O . LYS A 1 118 ? -28.338 -4.141 39.649 1.00 88.12 118 LYS A O 1
ATOM 971 N N . THR A 1 119 ? -26.868 -5.020 41.112 1.00 81.81 119 THR A N 1
ATOM 972 C CA . THR A 1 119 ? -27.406 -6.385 41.187 1.00 81.81 119 THR A CA 1
ATOM 973 C C . THR A 1 119 ? -28.185 -6.584 42.492 1.00 81.81 119 THR A C 1
ATOM 975 O O . THR A 1 119 ? -28.298 -5.672 43.318 1.00 81.81 119 THR A O 1
ATOM 978 N N . ALA A 1 120 ? -28.762 -7.775 42.680 1.00 82.56 120 ALA A N 1
ATOM 979 C CA . ALA A 1 120 ? -29.415 -8.146 43.937 1.00 82.56 120 ALA A CA 1
ATOM 980 C C . ALA A 1 120 ? -28.417 -8.275 45.107 1.00 82.56 120 ALA A C 1
ATOM 982 O O . ALA A 1 120 ? -28.815 -8.119 46.260 1.00 82.56 120 ALA A O 1
ATOM 983 N N . GLU A 1 121 ? -27.135 -8.514 44.811 1.00 82.81 121 GLU A N 1
ATOM 984 C CA . GLU A 1 121 ? -26.061 -8.694 45.796 1.00 82.81 121 GLU A CA 1
ATOM 985 C C . GLU A 1 121 ? -25.302 -7.390 46.098 1.00 82.81 121 GLU A C 1
ATOM 987 O O . GLU A 1 121 ? -24.623 -7.287 47.119 1.00 82.81 121 GLU A O 1
ATOM 992 N N . GLY A 1 122 ? -25.459 -6.350 45.270 1.00 88.62 122 GLY A N 1
ATOM 993 C CA . GLY A 1 122 ? -24.845 -5.048 45.513 1.00 88.62 122 GLY A CA 1
ATOM 994 C C . GLY A 1 122 ? -24.579 -4.249 44.242 1.00 88.62 122 GLY A C 1
ATOM 995 O O . GLY A 1 122 ? -25.394 -4.201 43.326 1.00 88.62 122 GLY A O 1
ATOM 996 N N . LYS A 1 123 ? -23.452 -3.533 44.216 1.00 88.06 123 LYS A N 1
ATOM 997 C CA . LYS A 1 123 ? -22.916 -2.922 42.995 1.00 88.06 123 LYS A CA 1
ATOM 998 C C . LYS A 1 123 ? -21.736 -3.764 42.535 1.00 88.06 123 LYS A C 1
ATOM 1000 O O . LYS A 1 123 ? -20.759 -3.865 43.271 1.00 88.06 123 LYS A O 1
ATOM 1005 N N . GLU A 1 124 ? -21.822 -4.297 41.329 1.00 85.69 124 GLU A N 1
ATOM 1006 C CA . GLU A 1 124 ? -20.749 -5.052 40.686 1.00 85.69 124 GLU A CA 1
ATOM 1007 C C . GLU A 1 124 ? -20.135 -4.209 39.571 1.00 85.69 124 GLU A C 1
ATOM 1009 O O . GLU A 1 124 ? -20.846 -3.512 38.840 1.00 85.69 124 GLU A O 1
ATOM 1014 N N . LYS A 1 125 ? -18.804 -4.223 39.489 1.00 86.00 125 LYS A N 1
ATOM 1015 C CA . LYS A 1 125 ? -18.029 -3.549 38.448 1.00 86.00 125 LYS A CA 1
ATOM 1016 C C . LYS A 1 125 ? -17.604 -4.606 37.439 1.00 86.00 125 LYS A C 1
ATOM 1018 O O . LYS A 1 125 ? -17.009 -5.591 37.852 1.00 86.00 125 LYS A O 1
ATOM 1023 N N . PHE A 1 126 ? -17.886 -4.347 36.171 1.00 79.38 126 PHE A N 1
ATOM 1024 C CA . PHE A 1 126 ? -17.456 -5.166 35.048 1.00 79.38 126 PHE A CA 1
ATOM 1025 C C . PHE A 1 126 ? -16.402 -4.395 34.272 1.00 79.38 126 PHE A C 1
ATOM 1027 O O . PHE A 1 126 ? -16.620 -3.219 33.941 1.00 79.38 126 PHE A O 1
ATOM 1034 N N . ASP A 1 127 ? -15.269 -5.035 34.014 1.00 79.00 127 ASP A N 1
ATOM 1035 C CA . ASP A 1 127 ? -14.226 -4.458 33.175 1.00 79.00 127 ASP A CA 1
ATOM 1036 C C . ASP A 1 127 ? -14.553 -4.741 31.703 1.00 79.00 127 ASP A C 1
ATOM 1038 O O . ASP A 1 127 ? -15.068 -5.802 31.348 1.00 79.00 127 ASP A O 1
ATOM 1042 N N . VAL A 1 128 ? -14.318 -3.748 30.844 1.00 71.12 128 VAL A N 1
ATOM 1043 C CA . VAL A 1 128 ? -14.547 -3.864 29.403 1.00 71.12 128 VAL A CA 1
ATOM 1044 C C . VAL A 1 128 ? -13.217 -4.179 28.746 1.00 71.12 128 VAL A C 1
ATOM 1046 O O . VAL A 1 128 ? -12.285 -3.376 28.796 1.00 71.12 128 VAL A O 1
ATOM 1049 N N . THR A 1 129 ? -13.134 -5.336 28.102 1.00 69.00 129 THR A N 1
ATOM 1050 C CA . THR A 1 129 ? -11.964 -5.724 27.312 1.00 69.00 129 THR A CA 1
ATOM 1051 C C . THR A 1 129 ? -12.333 -5.852 25.836 1.00 69.00 129 THR A C 1
ATOM 1053 O O . THR A 1 129 ? -13.505 -5.804 25.460 1.00 69.00 129 THR A O 1
ATOM 1056 N N . THR A 1 130 ? -11.316 -5.942 24.981 1.00 67.06 130 THR A N 1
ATOM 1057 C CA . THR A 1 130 ? -11.470 -6.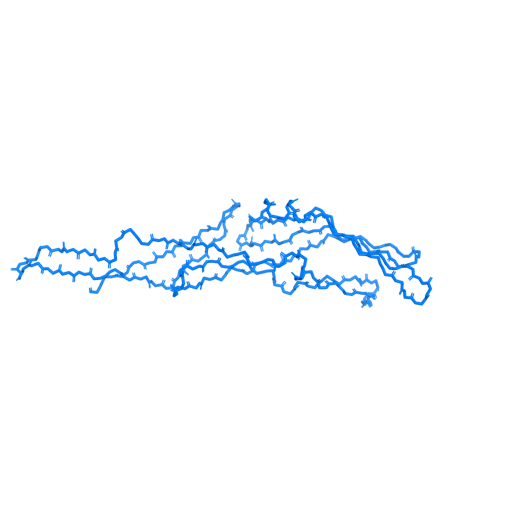069 23.525 1.00 67.06 130 THR A CA 1
ATOM 1058 C C . THR A 1 130 ? -10.865 -7.387 23.062 1.00 67.06 130 THR A C 1
ATOM 1060 O O . THR A 1 130 ? -9.814 -7.787 23.566 1.00 67.06 130 THR A O 1
ATOM 1063 N N . GLN A 1 131 ? -11.525 -8.071 22.126 1.00 69.56 131 GLN A N 1
ATOM 1064 C CA . GLN A 1 131 ? -10.928 -9.205 21.408 1.00 69.56 131 GLN A CA 1
ATOM 1065 C C . GLN A 1 131 ? -10.121 -8.743 20.185 1.00 69.56 131 GLN A C 1
ATOM 1067 O O . GLN A 1 131 ? -10.042 -7.547 19.887 1.00 69.56 131 GLN A O 1
ATOM 1072 N N . ASP A 1 132 ? -9.516 -9.706 19.482 1.00 68.38 132 ASP A N 1
ATOM 1073 C CA . ASP A 1 132 ? -8.898 -9.465 18.180 1.00 68.38 132 ASP A CA 1
ATOM 1074 C C . ASP A 1 132 ? -9.920 -8.823 17.228 1.00 68.38 132 ASP A C 1
ATOM 1076 O O . ASP A 1 132 ? -11.045 -9.318 17.105 1.00 68.38 132 ASP A O 1
ATOM 1080 N N . PRO A 1 133 ? -9.570 -7.711 16.563 1.00 74.69 133 PRO A N 1
ATOM 1081 C CA . PRO A 1 133 ? -10.508 -7.020 15.700 1.00 74.69 133 PRO A CA 1
ATOM 1082 C C . PRO A 1 133 ? -10.775 -7.807 14.419 1.00 74.69 133 PRO A C 1
ATOM 1084 O O . PRO A 1 133 ? -9.897 -8.475 13.867 1.00 74.69 133 PRO A O 1
ATOM 1087 N N . ILE A 1 134 ? -11.964 -7.604 13.871 1.00 79.25 134 ILE A N 1
ATOM 1088 C CA . ILE A 1 134 ? -12.294 -7.975 12.502 1.00 79.25 134 ILE A CA 1
ATOM 1089 C C . ILE A 1 134 ? -12.007 -6.757 11.624 1.00 79.25 134 ILE A C 1
ATOM 1091 O O . ILE A 1 134 ? -12.590 -5.693 11.820 1.00 79.25 134 ILE A O 1
ATOM 1095 N N . ILE A 1 135 ? -11.093 -6.912 10.666 1.00 81.94 135 ILE A N 1
ATOM 1096 C CA . ILE A 1 135 ? -10.739 -5.862 9.705 1.00 81.94 135 ILE A CA 1
ATOM 1097 C C . ILE A 1 135 ? -11.393 -6.191 8.366 1.00 81.94 135 ILE A C 1
ATOM 1099 O O . ILE A 1 135 ? -11.137 -7.247 7.783 1.00 81.94 135 ILE A O 1
ATOM 1103 N N . THR A 1 136 ? -12.209 -5.272 7.866 1.00 83.88 136 THR A N 1
ATOM 1104 C CA . THR A 1 136 ? -12.884 -5.355 6.569 1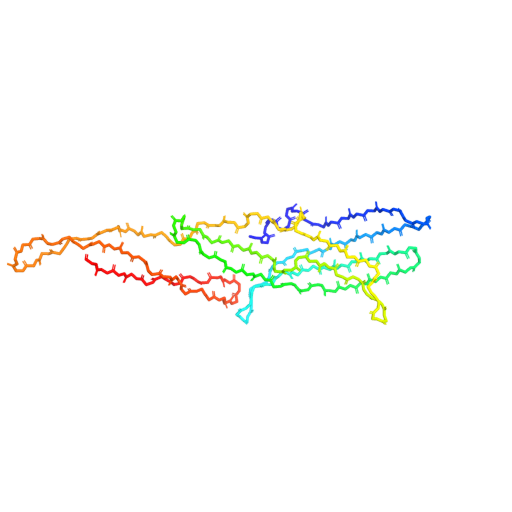.00 83.88 136 THR A CA 1
ATOM 1105 C C . THR A 1 136 ? -12.498 -4.158 5.706 1.00 83.88 136 THR A C 1
ATOM 1107 O O . THR A 1 136 ? -12.226 -3.062 6.193 1.00 83.88 136 THR A O 1
ATOM 1110 N N . ILE A 1 137 ? -12.416 -4.370 4.391 1.00 83.00 137 ILE A N 1
ATOM 1111 C CA . ILE A 1 137 ? -12.093 -3.312 3.428 1.00 83.00 137 ILE A CA 1
ATOM 1112 C C . ILE A 1 137 ? -13.291 -3.128 2.506 1.00 83.00 137 ILE A C 1
ATOM 1114 O O . ILE A 1 137 ? -13.595 -3.994 1.682 1.00 83.00 137 ILE A O 1
ATOM 1118 N N . GLU A 1 138 ? -13.943 -1.979 2.625 1.00 83.62 138 GLU A N 1
ATOM 1119 C CA . GLU A 1 138 ? -15.006 -1.562 1.720 1.00 83.62 138 GLU A CA 1
ATOM 1120 C C . GLU A 1 138 ? -14.490 -0.511 0.729 1.00 83.62 138 GLU A C 1
ATOM 1122 O O . GLU A 1 138 ? -13.337 -0.074 0.766 1.00 83.62 138 GLU A O 1
ATOM 1127 N N . SER A 1 139 ? -15.348 -0.101 -0.207 1.00 83.56 139 SER A N 1
ATOM 1128 C CA . SER A 1 139 ? -14.983 0.907 -1.199 1.00 83.56 139 SER A CA 1
ATOM 1129 C C . SER A 1 139 ? -14.636 2.236 -0.522 1.00 83.56 139 SER A C 1
ATOM 1131 O O . SER A 1 139 ? -15.513 2.965 -0.064 1.00 83.56 139 SER A O 1
ATOM 1133 N N . GLY A 1 140 ? -13.349 2.578 -0.522 1.00 80.81 140 GLY A N 1
ATOM 1134 C CA . GLY A 1 140 ? -12.823 3.831 0.016 1.00 80.81 140 GLY A CA 1
ATOM 1135 C C . GLY A 1 140 ? -12.618 3.872 1.5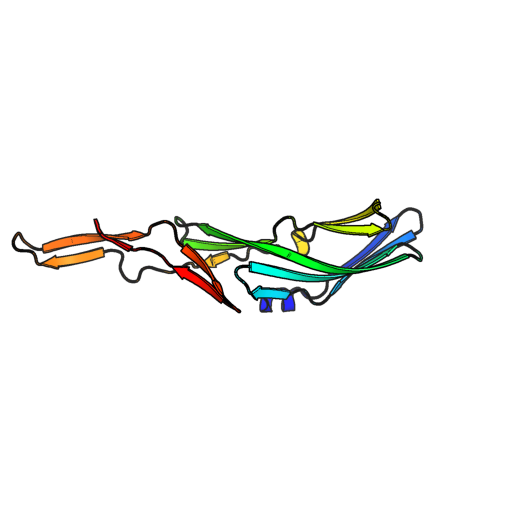33 1.00 80.81 140 GLY A C 1
ATOM 1136 O O . GLY A 1 140 ? -12.108 4.884 2.013 1.00 80.81 140 GLY A O 1
ATOM 1137 N N . VAL A 1 141 ? -12.959 2.816 2.280 1.00 82.25 141 VAL A N 1
ATOM 1138 C CA . VAL A 1 141 ? -12.846 2.795 3.748 1.00 82.25 141 VAL A CA 1
ATOM 1139 C C . VAL A 1 141 ? -12.304 1.464 4.271 1.00 82.25 141 VAL A C 1
ATOM 1141 O O . VAL A 1 141 ? -12.548 0.403 3.700 1.00 82.25 141 VAL A O 1
ATOM 1144 N N . ILE A 1 142 ? -11.567 1.537 5.379 1.00 82.31 142 ILE A N 1
ATOM 1145 C CA . ILE A 1 142 ? -11.200 0.382 6.203 1.00 82.31 142 ILE A CA 1
ATOM 1146 C C . ILE A 1 142 ? -12.144 0.397 7.400 1.00 82.31 142 ILE A C 1
ATOM 1148 O O . ILE A 1 142 ? -12.203 1.392 8.125 1.00 82.31 142 ILE A O 1
ATOM 1152 N N . GLU A 1 143 ? -12.866 -0.692 7.603 1.00 83.12 143 GLU A N 1
ATOM 1153 C CA . GLU A 1 143 ? -13.717 -0.901 8.761 1.00 83.12 143 GLU A CA 1
ATOM 1154 C C . GLU A 1 143 ? -13.010 -1.844 9.742 1.00 83.12 143 GLU A C 1
ATOM 1156 O O . GLU A 1 143 ? -12.355 -2.817 9.364 1.00 83.12 143 GLU A O 1
ATOM 1161 N N . ILE A 1 144 ? -13.090 -1.495 11.024 1.00 81.44 144 ILE A N 1
ATOM 1162 C CA . ILE A 1 144 ? -12.478 -2.247 12.116 1.00 81.44 144 ILE A CA 1
ATOM 1163 C C . ILE A 1 144 ? -13.563 -2.460 13.158 1.00 81.44 144 ILE A C 1
ATOM 1165 O O . ILE A 1 144 ? -13.939 -1.527 13.870 1.00 81.44 144 ILE A O 1
ATOM 1169 N N . ALA A 1 145 ? -14.066 -3.685 13.233 1.00 79.75 145 ALA A N 1
ATOM 1170 C CA . ALA A 1 145 ? -15.012 -4.101 14.250 1.00 79.75 145 ALA A CA 1
ATOM 1171 C C . ALA A 1 145 ? -14.255 -4.737 15.418 1.00 79.75 145 ALA A C 1
ATOM 1173 O O . ALA A 1 145 ? -13.352 -5.548 15.221 1.00 79.75 145 ALA A O 1
ATOM 1174 N N . ILE A 1 146 ? -14.617 -4.349 16.637 1.00 75.69 146 ILE A N 1
ATOM 1175 C CA . ILE A 1 146 ? -14.026 -4.876 17.863 1.00 75.69 146 ILE A CA 1
ATOM 1176 C C . ILE A 1 146 ? -15.149 -5.409 18.736 1.00 75.69 146 ILE A C 1
ATOM 1178 O O . ILE A 1 146 ? -16.068 -4.664 19.084 1.00 75.69 146 ILE A O 1
ATOM 1182 N N . ASP A 1 147 ? -15.038 -6.675 19.122 1.00 75.69 147 ASP A N 1
ATOM 1183 C CA . ASP A 1 147 ? -15.949 -7.269 20.086 1.00 75.69 147 ASP A CA 1
ATOM 1184 C C . ASP A 1 147 ? -15.563 -6.850 21.504 1.00 75.69 147 ASP A C 1
ATOM 1186 O O . ASP A 1 147 ? -14.397 -6.926 21.910 1.00 75.69 147 ASP A O 1
ATOM 1190 N N . LEU A 1 148 ? -16.570 -6.402 22.253 1.00 71.62 148 LEU A N 1
ATOM 1191 C CA . LEU A 1 148 ? -16.441 -6.054 23.661 1.00 71.62 148 LEU A CA 1
ATOM 1192 C C . LEU A 1 148 ? -16.791 -7.265 24.518 1.00 71.62 148 LEU A C 1
ATOM 1194 O O . LEU A 1 148 ? -17.859 -7.858 24.355 1.00 71.62 148 LEU A O 1
ATOM 1198 N N . LEU A 1 149 ? -15.914 -7.587 25.462 1.00 68.88 149 LEU A N 1
ATOM 1199 C CA . LEU A 1 149 ? -16.183 -8.578 26.496 1.00 68.88 149 LEU A CA 1
ATOM 1200 C C . LEU A 1 149 ? -16.371 -7.900 27.846 1.00 68.88 149 LEU A C 1
ATOM 1202 O O . LEU A 1 149 ? -15.781 -6.853 28.121 1.00 68.88 149 LEU A O 1
ATOM 1206 N N . TYR A 1 150 ? -17.186 -8.540 28.677 1.00 70.31 150 TYR A N 1
ATOM 1207 C CA . TYR A 1 150 ? -17.488 -8.114 30.034 1.00 70.31 150 TYR A CA 1
ATOM 1208 C C . TYR A 1 150 ? -17.093 -9.236 30.987 1.00 70.31 150 TYR A C 1
ATOM 1210 O O . TYR A 1 150 ? -17.644 -10.336 30.890 1.00 70.31 150 TYR A O 1
ATOM 1218 N N . GLU A 1 151 ? -16.141 -8.950 31.870 1.00 63.62 151 GLU A N 1
ATOM 1219 C CA . GLU A 1 151 ? -15.663 -9.859 32.921 1.00 63.62 151 GLU A CA 1
ATOM 1220 C C . GLU A 1 151 ? -15.950 -9.290 34.312 1.00 63.62 151 GLU A C 1
ATOM 1222 O O . GLU A 1 151 ? -15.859 -8.047 34.484 1.00 63.62 151 GLU A O 1
#

Radius of gyration: 22.83 Å; chains: 1; bounding box: 58×28×72 Å